Protein AF-A0A3C1GHD3-F1 (afdb_monomer_lite)

Radius of gyration: 20.96 Å; chains: 1; bounding box: 45×32×50 Å

Structure (mmCIF, N/CA/C/O backbone):
data_AF-A0A3C1GHD3-F1
#
_entry.id   AF-A0A3C1GHD3-F1
#
loop_
_atom_site.group_PDB
_atom_site.id
_atom_site.type_symbol
_atom_site.label_atom_id
_atom_site.label_alt_id
_atom_site.label_comp_id
_atom_site.label_asym_id
_atom_site.label_entity_id
_atom_site.label_seq_id
_atom_site.pdbx_PDB_ins_code
_atom_site.Cartn_x
_atom_site.Cartn_y
_atom_site.Cartn_z
_atom_site.occupancy
_atom_site.B_iso_or_equiv
_atom_site.auth_seq_id
_atom_site.auth_comp_id
_atom_site.auth_asym_id
_atom_site.auth_atom_id
_atom_site.pdbx_PDB_model_num
ATOM 1 N N . ALA A 1 1 ? -11.124 -12.216 7.113 1.00 86.25 1 ALA A N 1
ATOM 2 C CA . ALA A 1 1 ? -10.492 -13.121 8.103 1.00 86.25 1 ALA A CA 1
ATOM 3 C C . ALA A 1 1 ? -10.394 -14.587 7.648 1.00 86.25 1 ALA A C 1
ATOM 5 O O . ALA A 1 1 ? -9.605 -15.322 8.226 1.00 86.25 1 ALA A O 1
ATOM 6 N N . SER A 1 2 ? -11.134 -15.041 6.628 1.00 93.69 2 SER A N 1
ATOM 7 C CA . SER A 1 2 ? -11.2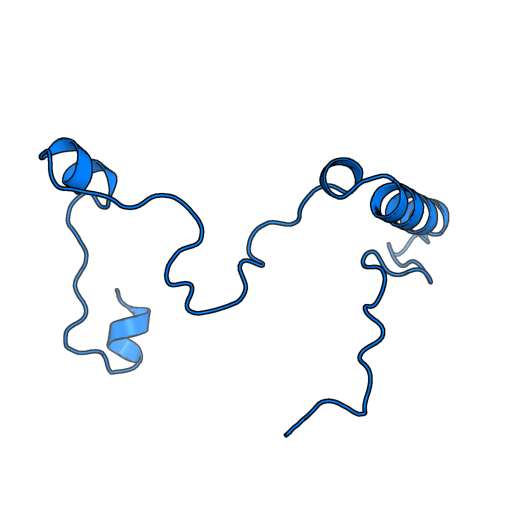48 -16.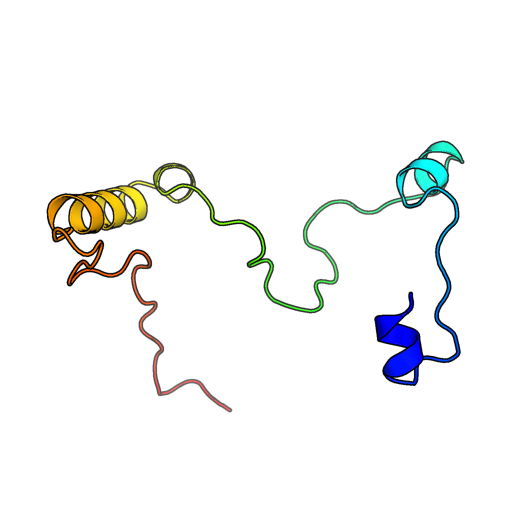470 6.283 1.00 93.69 2 SER A CA 1
ATOM 8 C C . SER A 1 2 ? -9.925 -17.176 5.962 1.00 93.69 2 SER A C 1
ATOM 10 O O . SER A 1 2 ? -9.718 -18.292 6.421 1.00 93.69 2 SER A O 1
ATOM 12 N N . THR A 1 3 ? -9.008 -16.538 5.225 1.00 97.25 3 THR A N 1
ATOM 13 C CA . THR A 1 3 ? -7.682 -17.123 4.949 1.00 97.25 3 THR A CA 1
ATOM 14 C C . THR A 1 3 ? -6.880 -17.341 6.232 1.00 97.25 3 THR A C 1
ATOM 16 O O . THR A 1 3 ? -6.382 -18.439 6.438 1.00 97.25 3 THR A O 1
ATOM 19 N N . LEU A 1 4 ? -6.831 -16.353 7.134 1.00 96.75 4 LEU A N 1
ATOM 20 C CA . LEU A 1 4 ? -6.133 -16.473 8.422 1.00 96.75 4 LEU A CA 1
ATOM 21 C C . LEU A 1 4 ? -6.728 -17.588 9.295 1.00 96.75 4 LEU A C 1
ATOM 23 O O . LEU A 1 4 ? -5.993 -18.372 9.881 1.00 96.75 4 LEU A O 1
ATOM 27 N N . LEU A 1 5 ? -8.057 -17.718 9.328 1.00 97.44 5 LEU A N 1
ATOM 28 C CA . LEU A 1 5 ? -8.714 -18.808 10.056 1.00 97.44 5 LEU A CA 1
ATOM 29 C C . LEU A 1 5 ? -8.348 -20.184 9.479 1.00 97.44 5 LEU A C 1
ATOM 31 O O . LEU A 1 5 ? -8.052 -21.100 10.240 1.00 97.44 5 LEU A O 1
ATOM 35 N N . ARG A 1 6 ? -8.305 -20.324 8.146 1.00 97.50 6 ARG A N 1
ATOM 36 C CA . ARG A 1 6 ? -7.869 -21.570 7.486 1.00 97.50 6 ARG A CA 1
ATOM 37 C C . ARG A 1 6 ? -6.404 -21.908 7.748 1.00 97.50 6 ARG A C 1
ATOM 39 O O . ARG A 1 6 ? -6.064 -23.082 7.783 1.00 97.50 6 ARG A O 1
ATOM 46 N N . LEU A 1 7 ? -5.560 -20.898 7.942 1.00 97.69 7 LEU A N 1
ATOM 47 C CA . LEU A 1 7 ? -4.153 -21.071 8.309 1.00 97.69 7 LEU A CA 1
ATOM 48 C C . LEU A 1 7 ? -3.951 -21.390 9.804 1.00 97.69 7 LEU A C 1
ATOM 50 O O . LEU A 1 7 ? -2.816 -21.535 10.240 1.00 97.69 7 LEU A O 1
ATOM 54 N N . GLY A 1 8 ? -5.026 -21.512 10.595 1.00 97.62 8 GLY A N 1
ATOM 55 C CA . GLY A 1 8 ? -4.960 -21.905 12.007 1.00 97.62 8 GLY A CA 1
ATOM 56 C C . GLY A 1 8 ? -4.903 -20.744 13.004 1.00 97.62 8 GLY A C 1
ATOM 57 O O . GLY A 1 8 ? -4.823 -20.978 14.209 1.00 97.62 8 GLY A O 1
ATOM 58 N N . PHE A 1 9 ? -5.011 -19.489 12.555 1.00 97.12 9 PHE A N 1
ATOM 59 C CA . PHE A 1 9 ? -5.056 -18.325 13.447 1.00 97.12 9 PHE A CA 1
ATOM 60 C C . PHE A 1 9 ? -6.443 -18.179 14.105 1.00 97.12 9 PHE A C 1
ATOM 62 O O . PHE A 1 9 ? -7.235 -17.310 13.740 1.00 97.12 9 PHE A O 1
ATOM 69 N N . ALA A 1 10 ? -6.747 -19.018 15.103 1.00 94.62 10 ALA A N 1
ATOM 70 C CA . ALA A 1 10 ? -8.055 -19.088 15.780 1.00 94.62 10 ALA A CA 1
ATOM 71 C C . ALA A 1 10 ? -8.510 -17.761 16.437 1.00 94.62 10 ALA A C 1
ATOM 73 O O . ALA A 1 10 ? -9.705 -17.495 16.612 1.00 94.62 10 ALA A O 1
ATOM 74 N N . GLY A 1 11 ? -7.553 -16.896 16.780 1.00 96.44 11 GLY A N 1
ATOM 75 C CA . GLY A 1 11 ? -7.794 -15.567 17.341 1.00 96.44 11 GLY A CA 1
ATOM 76 C C . GLY A 1 11 ? -8.144 -14.485 16.316 1.00 96.44 11 GLY A C 1
ATOM 77 O O . GLY A 1 11 ? -8.418 -13.360 16.720 1.00 96.44 11 GLY A O 1
ATOM 78 N N . ALA A 1 12 ? -8.155 -14.775 15.010 1.00 97.00 12 ALA A N 1
ATOM 79 C CA . ALA A 1 12 ? -8.394 -13.749 13.997 1.00 97.00 12 ALA A CA 1
ATOM 80 C C . ALA A 1 12 ? -9.791 -13.119 14.151 1.00 97.00 12 ALA A C 1
ATOM 82 O O . ALA A 1 12 ? -10.805 -13.815 14.271 1.00 97.00 12 ALA A O 1
ATOM 83 N N . ARG A 1 13 ? -9.846 -11.785 14.141 1.00 97.31 13 ARG A N 1
ATOM 84 C CA . ARG A 1 13 ? -11.072 -10.975 14.190 1.00 97.31 13 ARG A CA 1
ATOM 85 C C . ARG A 1 13 ? -11.007 -9.888 13.119 1.00 97.31 13 ARG A C 1
ATOM 87 O O . ARG A 1 13 ? -9.939 -9.594 12.591 1.00 97.31 13 ARG A O 1
ATOM 94 N N . VAL A 1 14 ? -12.159 -9.315 12.778 1.00 96.69 14 VAL A N 1
ATOM 95 C CA . VAL A 1 14 ? -12.264 -8.180 11.850 1.00 96.69 14 VAL A CA 1
ATOM 96 C C . VAL A 1 14 ? -12.650 -6.944 12.651 1.00 96.69 14 VAL A C 1
ATOM 98 O O . VAL A 1 14 ? -13.619 -6.988 13.407 1.00 96.69 14 VAL A O 1
ATOM 101 N N . LEU A 1 15 ? -11.908 -5.850 12.478 1.00 97.00 15 LEU A N 1
ATOM 102 C CA . LEU A 1 15 ? -12.253 -4.562 13.070 1.00 97.00 15 LEU A CA 1
ATOM 103 C C . LEU A 1 15 ? -13.494 -3.992 12.370 1.00 97.00 15 LEU A C 1
ATOM 105 O O . LEU A 1 15 ? -13.452 -3.685 11.176 1.00 97.00 15 LEU A O 1
ATOM 109 N N . ALA A 1 16 ? -14.599 -3.856 13.103 1.00 97.56 16 ALA A N 1
ATOM 110 C CA . ALA A 1 16 ? -15.842 -3.316 12.561 1.00 97.56 16 ALA A CA 1
ATOM 111 C C . ALA A 1 16 ? -15.631 -1.874 12.062 1.00 97.56 16 ALA A C 1
ATOM 113 O O . ALA A 1 16 ? -15.188 -1.010 12.812 1.00 97.56 16 ALA A O 1
ATOM 114 N N . GLY A 1 17 ? -15.909 -1.624 10.778 1.00 97.31 17 GLY A N 1
ATOM 115 C CA . GLY A 1 17 ? -15.699 -0.315 10.140 1.00 97.31 17 GLY A CA 1
ATOM 116 C C . GLY A 1 17 ? -14.240 0.031 9.791 1.00 97.31 17 GLY A C 1
ATOM 117 O O . GLY A 1 17 ? -13.998 1.072 9.176 1.00 97.31 17 GLY A O 1
ATOM 118 N N . GLY A 1 18 ? -13.284 -0.844 10.123 1.00 97.81 18 GLY A N 1
ATOM 119 C CA . GLY A 1 18 ? -11.864 -0.703 9.790 1.00 97.81 18 GLY A CA 1
ATOM 120 C C . GLY A 1 18 ? -11.183 0.526 10.404 1.00 97.81 18 GLY A C 1
ATOM 121 O O . GLY A 1 18 ? -11.699 1.165 11.322 1.00 97.81 18 GLY A O 1
ATOM 122 N N . THR A 1 19 ? -10.016 0.883 9.863 1.00 96.94 19 THR A N 1
ATOM 123 C CA . THR A 1 19 ? -9.186 2.007 10.340 1.00 96.94 19 THR A CA 1
ATOM 124 C C . THR A 1 19 ? -9.933 3.342 10.332 1.00 96.94 19 THR A C 1
ATOM 126 O O . THR A 1 19 ? -9.733 4.172 11.211 1.00 96.94 19 THR A O 1
ATOM 129 N N . ARG A 1 20 ? -10.857 3.546 9.385 1.00 97.56 20 ARG A N 1
ATOM 130 C CA . ARG A 1 20 ? -11.660 4.774 9.317 1.00 97.56 20 ARG A CA 1
ATOM 131 C C . ARG A 1 20 ? -12.563 4.949 10.542 1.00 97.56 20 ARG A C 1
ATOM 133 O O . ARG A 1 20 ? -12.662 6.058 11.054 1.00 97.56 20 ARG A O 1
ATOM 140 N N . ALA A 1 21 ? -13.201 3.878 11.021 1.00 98.25 21 ALA A N 1
ATOM 141 C CA . ALA A 1 21 ? -14.022 3.930 12.234 1.00 98.25 21 ALA A CA 1
ATOM 142 C C . ALA A 1 21 ? -13.168 4.116 13.498 1.00 98.25 21 ALA A C 1
ATOM 144 O O . ALA A 1 21 ? -13.560 4.862 14.389 1.00 98.25 21 ALA A O 1
ATOM 145 N N . TRP A 1 22 ? -11.983 3.498 13.541 1.00 98.06 22 TRP A N 1
ATOM 146 C CA . TRP A 1 22 ? -11.012 3.678 14.625 1.00 98.06 22 TRP A CA 1
ATOM 147 C C . TRP A 1 22 ? -10.578 5.140 14.778 1.00 98.06 22 TRP A C 1
ATOM 149 O O . TRP A 1 22 ? -10.724 5.722 15.851 1.00 98.06 22 TRP A O 1
ATOM 159 N N . LEU A 1 23 ? -10.120 5.757 13.685 1.00 97.94 23 LEU A N 1
ATOM 160 C CA . LEU A 1 23 ? -9.726 7.167 13.674 1.00 97.94 23 LEU A CA 1
ATOM 161 C C . LEU A 1 23 ? -10.922 8.090 13.954 1.00 97.94 23 LEU A C 1
ATOM 163 O O . LEU A 1 23 ? -10.793 9.059 14.697 1.00 97.94 23 LEU A O 1
ATOM 167 N N . GLY A 1 24 ? -12.106 7.768 13.420 1.00 98.06 24 GLY A N 1
ATOM 168 C CA . GLY A 1 24 ? -13.342 8.512 13.688 1.00 98.06 24 GLY A CA 1
ATOM 169 C C . GLY A 1 24 ? -13.783 8.487 15.156 1.00 98.06 24 GLY A C 1
ATOM 170 O O . GLY A 1 24 ? -14.464 9.408 15.597 1.00 98.06 24 GLY A O 1
ATOM 171 N N . ALA A 1 25 ? -13.363 7.479 15.925 1.00 98.25 25 ALA A N 1
ATOM 172 C CA . ALA A 1 25 ? -13.574 7.402 17.369 1.00 98.25 25 ALA A CA 1
ATOM 173 C C . ALA A 1 25 ? -12.540 8.208 18.187 1.00 98.25 25 ALA A C 1
ATOM 175 O O . ALA A 1 25 ? -12.580 8.173 19.415 1.00 98.25 25 ALA A O 1
ATOM 176 N N . GLY A 1 26 ? -11.611 8.918 17.534 1.00 98.12 26 GLY A N 1
ATOM 177 C CA . GLY A 1 26 ? -10.573 9.717 18.194 1.00 98.12 26 GLY A CA 1
ATOM 178 C C . GLY A 1 26 ? -9.413 8.897 18.764 1.00 98.12 26 GLY A C 1
ATOM 179 O O . GLY A 1 26 ? -8.649 9.405 19.583 1.00 98.12 26 GLY A O 1
ATOM 180 N N . LEU A 1 27 ? -9.278 7.632 18.358 1.00 98.31 27 LEU A N 1
ATOM 181 C CA . LEU A 1 27 ? -8.175 6.769 18.777 1.00 98.31 27 LEU A CA 1
ATOM 182 C C . LEU A 1 27 ? -6.893 7.081 17.980 1.00 98.31 27 LEU A C 1
ATOM 184 O O . LEU A 1 27 ? -6.976 7.500 16.822 1.00 98.31 27 LEU A O 1
ATOM 188 N N . PRO A 1 28 ? -5.701 6.875 18.575 1.00 97.19 28 PRO A N 1
ATOM 189 C CA . PRO A 1 28 ? -4.434 7.223 17.939 1.00 97.19 28 PRO A CA 1
ATOM 190 C C . PRO A 1 28 ? -4.142 6.353 16.709 1.00 97.19 28 PRO A C 1
ATOM 192 O O . PRO A 1 28 ? -4.557 5.193 16.633 1.00 97.19 28 PRO A O 1
ATOM 195 N N . GLY A 1 29 ? -3.387 6.920 15.768 1.00 94.81 29 GLY A N 1
ATOM 196 C CA . GLY A 1 29 ? -2.830 6.236 14.602 1.00 94.81 29 GLY A CA 1
ATOM 197 C C . GLY A 1 29 ? -1.360 6.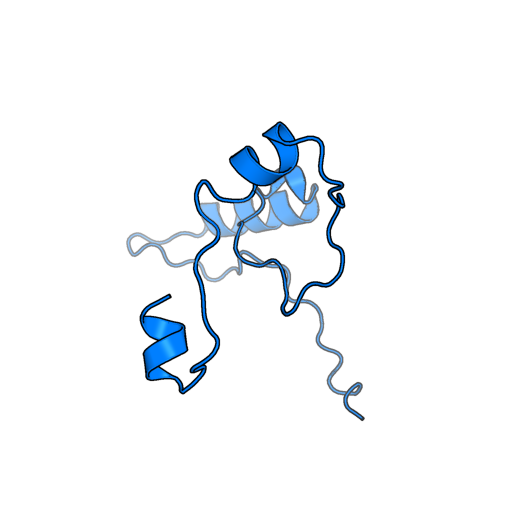608 14.397 1.00 94.81 29 GLY A C 1
ATOM 198 O O . GLY A 1 29 ? -0.884 7.595 14.955 1.00 94.81 29 GLY A O 1
ATOM 199 N N . GLU A 1 30 ? -0.660 5.813 13.593 1.00 95.56 30 GLU A N 1
ATOM 200 C CA . GLU A 1 30 ? 0.739 6.023 13.209 1.00 95.56 30 GLU A CA 1
ATOM 201 C C . GLU A 1 30 ? 0.835 6.247 11.691 1.00 95.56 30 GLU A C 1
ATOM 203 O O . GLU A 1 30 ? 0.022 5.718 10.930 1.00 95.56 30 GLU A O 1
ATOM 208 N N . SER A 1 31 ? 1.807 7.056 11.260 1.00 93.44 31 SER A N 1
ATOM 209 C CA . SER A 1 31 ? 2.005 7.449 9.859 1.00 93.44 31 SER A CA 1
ATOM 210 C C . SER A 1 31 ? 3.416 7.104 9.389 1.00 93.44 31 SER A C 1
ATOM 212 O O . SER A 1 31 ? 4.377 7.262 10.137 1.00 93.44 31 SER A O 1
ATOM 214 N N . GLY A 1 32 ? 3.545 6.727 8.115 1.00 93.00 32 GLY A N 1
ATOM 215 C CA . GLY A 1 32 ? 4.813 6.326 7.497 1.00 93.00 32 GLY A CA 1
ATOM 216 C C . GLY A 1 32 ? 4.958 4.807 7.362 1.00 93.00 32 GLY A C 1
ATOM 217 O O . GLY A 1 32 ? 4.068 4.049 7.739 1.00 93.00 32 GLY A O 1
ATOM 218 N N . LEU A 1 33 ? 6.082 4.364 6.792 1.00 90.75 33 LEU A N 1
ATOM 219 C CA . LEU A 1 33 ? 6.415 2.948 6.592 1.00 90.75 33 LEU A CA 1
ATOM 220 C C . LEU A 1 33 ? 7.014 2.343 7.871 1.00 90.75 33 LEU A C 1
ATOM 222 O O . LEU A 1 33 ? 8.198 2.017 7.929 1.00 90.75 33 LEU A O 1
ATOM 226 N N . VAL A 1 34 ? 6.204 2.255 8.924 1.00 91.38 34 VAL A N 1
ATOM 227 C CA . VAL A 1 34 ? 6.622 1.748 10.238 1.00 91.38 34 VAL A CA 1
ATOM 228 C C . VAL A 1 34 ? 6.118 0.316 10.426 1.00 91.38 34 VAL A C 1
ATOM 230 O O . VAL A 1 34 ? 4.970 0.013 10.116 1.00 91.38 34 VAL A O 1
ATOM 233 N N . GLY A 1 35 ? 6.978 -0.577 10.930 1.00 89.44 35 GLY A N 1
ATOM 234 C CA . GLY A 1 35 ? 6.583 -1.943 11.300 1.00 89.44 35 GLY A CA 1
ATOM 235 C C . GLY A 1 35 ? 6.170 -2.845 10.129 1.00 89.44 35 GLY A C 1
ATOM 236 O O . GLY A 1 35 ? 5.321 -3.717 10.309 1.00 89.44 35 GLY A O 1
ATOM 237 N N . LEU A 1 36 ? 6.740 -2.635 8.937 1.00 91.94 36 LEU A N 1
ATOM 238 C CA . LEU A 1 36 ? 6.472 -3.470 7.766 1.00 91.94 36 LEU A CA 1
ATOM 239 C C . LEU A 1 36 ? 6.880 -4.931 8.017 1.00 91.94 36 LEU A C 1
ATOM 241 O O . LEU A 1 36 ? 7.966 -5.203 8.528 1.00 91.94 36 LEU A O 1
ATOM 245 N N . LEU A 1 37 ? 6.003 -5.865 7.645 1.00 93.38 37 LEU A N 1
ATOM 246 C CA . LEU A 1 37 ? 6.280 -7.305 7.719 1.00 93.38 37 LEU A CA 1
ATOM 247 C C . LEU A 1 37 ? 7.035 -7.827 6.490 1.00 93.38 37 LEU A C 1
ATOM 249 O O . LEU A 1 37 ? 7.640 -8.893 6.573 1.00 93.38 37 LEU A O 1
ATOM 253 N N . ASP A 1 38 ? 6.970 -7.097 5.377 1.00 93.25 38 ASP A N 1
ATOM 254 C CA . ASP A 1 38 ? 7.612 -7.423 4.104 1.00 93.25 38 ASP A CA 1
ATOM 255 C C . ASP A 1 38 ? 7.910 -6.132 3.317 1.00 93.25 38 ASP A C 1
ATOM 257 O O . ASP A 1 38 ? 7.491 -5.042 3.728 1.00 93.25 38 ASP A O 1
ATOM 261 N N . GLU A 1 39 ? 8.634 -6.247 2.206 1.00 90.06 39 GLU A N 1
ATOM 262 C CA . GLU A 1 39 ? 8.915 -5.135 1.290 1.00 90.06 39 GLU A CA 1
ATOM 263 C C . GLU A 1 39 ? 7.597 -4.536 0.737 1.00 90.06 39 GLU A C 1
ATOM 265 O O . GLU A 1 39 ? 6.695 -5.291 0.369 1.00 90.06 39 GLU A O 1
ATOM 270 N N . PRO A 1 40 ? 7.437 -3.197 0.662 1.00 90.62 40 PRO A N 1
ATOM 271 C CA . PRO A 1 40 ? 6.223 -2.559 0.147 1.00 90.62 40 PRO A CA 1
ATOM 272 C C . PRO A 1 40 ? 6.206 -2.563 -1.393 1.00 90.62 40 PRO A C 1
ATOM 274 O O . PRO A 1 40 ? 6.362 -1.527 -2.042 1.00 90.62 40 PRO A O 1
ATOM 277 N N . ASP A 1 41 ? 6.056 -3.748 -1.982 1.00 88.88 41 ASP A N 1
ATOM 278 C CA . ASP A 1 41 ? 6.096 -3.994 -3.429 1.00 88.88 41 ASP A CA 1
ATOM 279 C C . ASP A 1 41 ? 4.708 -4.004 -4.107 1.00 88.88 41 ASP A C 1
ATOM 281 O O . ASP A 1 41 ? 4.579 -4.318 -5.293 1.00 88.88 41 ASP A O 1
ATOM 285 N N . ASP A 1 42 ? 3.667 -3.589 -3.382 1.00 89.25 42 ASP A N 1
ATOM 286 C CA . ASP A 1 42 ? 2.272 -3.563 -3.831 1.00 89.25 42 ASP A CA 1
ATOM 287 C C . ASP A 1 42 ? 1.945 -2.400 -4.785 1.00 89.25 42 ASP A C 1
ATOM 289 O O . ASP A 1 42 ? 0.883 -2.381 -5.418 1.00 89.25 42 ASP A O 1
ATOM 293 N N . VAL A 1 43 ? 2.868 -1.445 -4.936 1.00 88.44 43 VAL A N 1
ATOM 294 C CA . VAL A 1 43 ? 2.749 -0.305 -5.850 1.00 88.44 43 VAL A CA 1
ATOM 295 C C . VAL A 1 43 ? 3.940 -0.244 -6.803 1.00 88.44 43 VAL A C 1
ATOM 297 O O . VAL A 1 43 ? 5.083 -0.009 -6.413 1.00 88.44 43 VAL A O 1
ATOM 300 N N . VAL A 1 44 ? 3.662 -0.339 -8.107 1.00 86.25 44 VAL A N 1
ATOM 301 C CA . VAL A 1 44 ? 4.666 -0.058 -9.140 1.00 86.25 44 VAL A CA 1
ATOM 302 C C . VAL A 1 44 ? 4.806 1.453 -9.305 1.00 86.25 44 VAL A C 1
ATOM 304 O O . VAL A 1 44 ? 4.000 2.098 -9.978 1.00 86.25 44 VAL A O 1
ATOM 307 N N . LEU A 1 45 ? 5.858 2.020 -8.714 1.00 86.06 45 LEU A N 1
ATOM 308 C CA . LEU A 1 45 ? 6.202 3.429 -8.909 1.00 86.06 45 LEU A CA 1
ATOM 309 C C . LEU A 1 45 ? 6.515 3.724 -10.373 1.00 86.06 45 LEU A C 1
ATOM 311 O O . LEU A 1 45 ? 7.275 2.992 -11.032 1.00 86.06 45 LEU A O 1
ATOM 315 N N . LYS A 1 46 ? 5.989 4.847 -10.863 1.00 88.06 46 LYS A N 1
ATOM 316 C CA . LYS A 1 46 ? 6.210 5.272 -12.238 1.00 88.06 46 LYS A CA 1
ATOM 317 C C . LYS A 1 46 ? 7.681 5.645 -12.434 1.00 88.06 46 LYS A C 1
ATOM 319 O O . LYS A 1 46 ? 8.321 6.177 -11.526 1.00 88.06 46 LYS A O 1
ATOM 324 N N . PRO A 1 47 ? 8.256 5.400 -13.620 1.00 87.88 47 PRO A N 1
ATOM 325 C CA . PRO A 1 47 ? 9.673 5.656 -13.876 1.00 87.88 47 PRO A CA 1
ATOM 326 C C . PRO A 1 47 ? 10.126 7.086 -13.549 1.00 87.88 47 PRO A C 1
ATOM 328 O O . PRO A 1 47 ? 11.199 7.263 -12.984 1.00 87.88 47 PRO A O 1
ATOM 331 N N . TYR A 1 48 ? 9.297 8.101 -13.823 1.00 84.69 48 TYR A N 1
ATOM 332 C CA . TYR A 1 48 ? 9.623 9.500 -13.508 1.00 84.69 48 TYR A CA 1
ATOM 333 C C . TYR A 1 48 ? 9.615 9.819 -12.010 1.00 84.69 48 TYR A C 1
ATOM 335 O O . TYR A 1 48 ? 10.296 10.750 -11.592 1.00 84.69 48 TYR A O 1
ATOM 343 N N . GLU A 1 49 ? 8.899 9.044 -11.195 1.00 91.31 49 GLU A N 1
ATOM 344 C CA . GLU A 1 49 ? 8.912 9.175 -9.731 1.00 91.31 49 GLU A CA 1
ATOM 345 C C . GLU A 1 49 ? 10.210 8.602 -9.138 1.00 91.31 49 GLU A C 1
ATOM 347 O O . GLU A 1 49 ? 10.614 8.976 -8.042 1.00 91.31 49 GLU A O 1
ATOM 352 N N . LYS A 1 50 ? 10.904 7.739 -9.895 1.00 88.62 50 LYS A N 1
ATOM 353 C CA . LYS A 1 50 ? 12.184 7.102 -9.539 1.00 88.62 50 LYS A CA 1
ATOM 354 C C . LYS A 1 50 ? 13.409 7.818 -10.131 1.00 88.62 50 LYS A C 1
ATOM 356 O O . LYS A 1 50 ? 14.538 7.355 -9.978 1.00 88.62 50 LYS A O 1
ATOM 361 N N . GLY A 1 51 ? 13.202 8.948 -10.809 1.00 90.50 51 GLY A N 1
ATOM 362 C CA . GLY A 1 51 ? 14.261 9.772 -11.391 1.00 90.50 51 GLY A CA 1
AT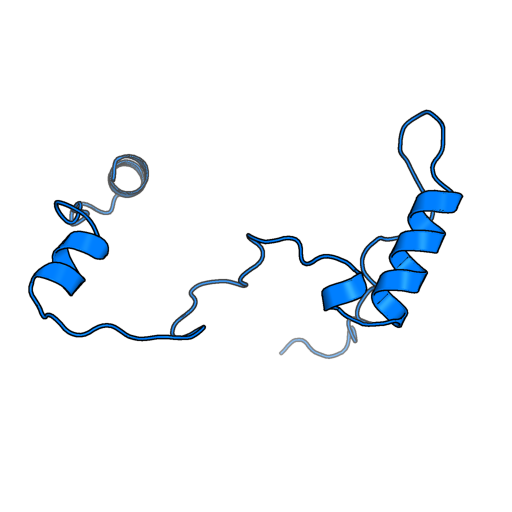OM 363 C C . GLY A 1 51 ? 14.716 9.349 -12.794 1.00 90.50 51 GLY A C 1
ATOM 364 O O . GLY A 1 51 ? 14.214 8.407 -13.407 1.00 90.50 51 GLY A O 1
ATOM 365 N N . ARG A 1 52 ? 15.694 10.089 -13.331 1.00 91.75 52 ARG A N 1
ATOM 366 C CA . ARG A 1 52 ? 16.09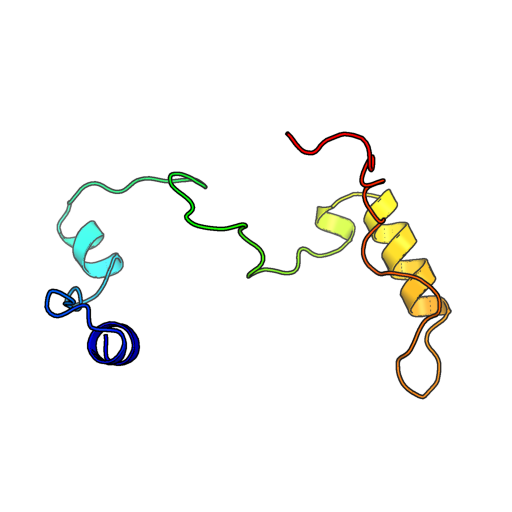3 10.013 -14.747 1.00 91.75 52 ARG A CA 1
ATOM 367 C C . ARG A 1 52 ? 16.555 8.625 -15.196 1.00 91.75 52 ARG A C 1
ATOM 369 O O . ARG A 1 52 ? 16.143 8.178 -16.256 1.00 91.75 52 ARG A O 1
ATOM 376 N N . ALA A 1 53 ? 17.371 7.931 -14.405 1.00 90.81 53 ALA A N 1
ATOM 377 C CA . ALA A 1 53 ? 17.896 6.619 -14.794 1.00 90.81 53 ALA A CA 1
ATOM 378 C C . ALA A 1 53 ? 16.783 5.569 -14.965 1.00 90.81 53 ALA A C 1
ATOM 380 O O . ALA A 1 53 ? 16.827 4.763 -15.894 1.00 90.81 53 ALA A O 1
ATOM 381 N N . ALA A 1 54 ? 15.766 5.604 -14.097 1.00 90.44 54 ALA A N 1
ATOM 382 C CA . ALA A 1 54 ? 14.601 4.735 -14.208 1.00 90.44 54 ALA A CA 1
ATOM 383 C C . ALA A 1 54 ? 13.747 5.097 -15.431 1.00 90.44 54 ALA A C 1
ATOM 385 O O . ALA A 1 54 ? 13.283 4.201 -16.129 1.00 90.44 54 ALA A O 1
ATOM 386 N N . MET A 1 55 ? 13.591 6.392 -15.724 1.00 92.44 55 MET A N 1
ATOM 387 C CA . MET A 1 55 ? 12.941 6.853 -16.953 1.00 92.44 55 MET A CA 1
ATOM 388 C C . MET A 1 55 ? 13.676 6.366 -18.209 1.00 92.44 55 MET A C 1
ATOM 390 O O . MET A 1 55 ? 13.060 5.787 -19.093 1.00 92.44 55 MET A O 1
ATOM 394 N N . GLU A 1 56 ? 14.996 6.525 -18.279 1.00 93.50 56 GLU A N 1
ATOM 395 C CA . GLU A 1 56 ? 15.789 6.056 -19.421 1.00 93.50 56 GLU A CA 1
ATOM 396 C C . GLU A 1 56 ? 15.726 4.526 -19.578 1.00 93.50 56 GLU A C 1
ATOM 398 O O . GLU A 1 56 ? 15.687 4.024 -20.698 1.00 93.50 56 GLU A O 1
ATOM 403 N N . ALA A 1 57 ? 15.698 3.771 -18.475 1.00 91.38 57 ALA A N 1
ATOM 404 C CA . ALA A 1 57 ? 15.511 2.320 -18.518 1.00 91.38 57 ALA A CA 1
ATOM 405 C C . ALA A 1 57 ? 14.127 1.932 -19.051 1.00 91.38 57 ALA A C 1
ATOM 407 O O . ALA A 1 57 ? 14.026 1.021 -19.868 1.00 91.38 57 ALA A O 1
ATOM 408 N N . TYR A 1 58 ? 13.087 2.653 -18.631 1.00 92.38 58 TYR A N 1
ATOM 409 C CA . TYR A 1 58 ? 11.731 2.461 -19.129 1.00 92.38 58 TYR A CA 1
ATOM 410 C C . TYR A 1 58 ? 11.617 2.756 -20.629 1.00 92.38 58 TYR A C 1
ATOM 412 O O . TYR A 1 58 ? 11.083 1.931 -21.360 1.00 92.38 58 TYR A O 1
ATOM 420 N N . LEU A 1 59 ? 12.186 3.868 -21.102 1.00 94.50 59 LEU A N 1
ATOM 421 C CA . LEU A 1 59 ? 12.167 4.223 -22.526 1.00 94.50 59 LEU A CA 1
ATOM 422 C C . LEU A 1 59 ? 12.920 3.197 -23.380 1.00 94.50 59 LEU A C 1
ATOM 424 O O . LEU A 1 59 ? 12.394 2.740 -24.387 1.00 94.50 59 LEU A O 1
ATOM 428 N N . ARG A 1 60 ? 14.111 2.755 -22.943 1.00 94.94 60 ARG A N 1
ATOM 429 C CA . ARG A 1 60 ? 14.843 1.675 -23.629 1.00 94.94 60 ARG A CA 1
ATOM 430 C C . ARG A 1 60 ? 14.034 0.384 -23.696 1.00 94.94 60 ARG A C 1
ATOM 432 O O . ARG A 1 60 ? 14.100 -0.326 -24.693 1.00 94.94 60 ARG A O 1
ATOM 439 N N . TRP A 1 61 ? 13.311 0.058 -22.623 1.00 94.62 61 TRP A N 1
ATOM 440 C CA . TRP A 1 61 ? 12.426 -1.100 -22.608 1.00 94.62 61 TRP A CA 1
ATOM 441 C C . TRP A 1 61 ? 11.299 -0.948 -23.634 1.00 94.62 61 TRP A C 1
ATOM 443 O O . TRP A 1 61 ? 11.142 -1.859 -24.446 1.00 94.62 61 TRP A O 1
ATOM 453 N N . GLU A 1 62 ? 10.588 0.189 -23.632 1.00 94.62 62 GLU A N 1
ATOM 454 C CA . GLU A 1 62 ? 9.474 0.477 -24.549 1.00 94.62 62 GLU A CA 1
ATOM 455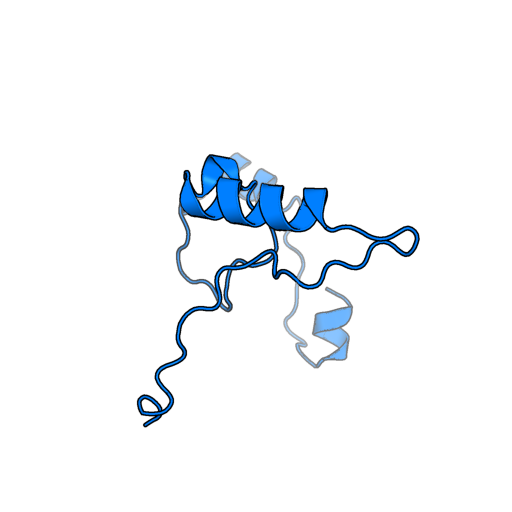 C C . GLU A 1 62 ? 9.901 0.455 -26.020 1.00 94.62 62 GLU A C 1
ATOM 457 O O . GLU A 1 62 ? 9.233 -0.170 -26.839 1.00 94.62 62 GLU A O 1
ATOM 462 N N . GLU A 1 63 ? 11.018 1.100 -26.363 1.00 96.94 63 GLU A N 1
ATOM 463 C CA . GLU A 1 63 ? 11.509 1.194 -27.746 1.00 96.94 63 GLU A CA 1
ATOM 464 C C . GLU A 1 63 ? 11.875 -0.170 -28.349 1.00 96.94 63 GLU A C 1
ATOM 466 O O . GLU A 1 63 ? 11.818 -0.345 -29.565 1.00 96.94 63 GLU A O 1
ATOM 471 N N . ALA A 1 64 ? 12.247 -1.137 -27.507 1.00 96.56 64 ALA A N 1
ATOM 472 C CA . ALA A 1 64 ? 12.645 -2.480 -27.917 1.00 96.56 64 ALA A CA 1
ATOM 473 C C . ALA A 1 64 ? 11.534 -3.533 -27.747 1.00 96.56 64 ALA A C 1
ATOM 475 O O . ALA A 1 64 ? 11.825 -4.728 -27.837 1.00 96.56 64 ALA A O 1
ATOM 476 N N . LEU A 1 65 ? 10.290 -3.119 -27.471 1.00 96.12 65 LEU A N 1
ATOM 477 C CA . LEU A 1 65 ? 9.155 -4.038 -27.392 1.00 96.12 65 LEU A CA 1
ATOM 478 C C . LEU A 1 65 ? 8.855 -4.662 -28.761 1.00 96.12 65 LEU A C 1
ATOM 480 O O . LEU A 1 65 ? 8.625 -3.960 -29.746 1.00 96.12 65 LEU A O 1
ATOM 484 N N . ASP A 1 66 ? 8.821 -5.991 -28.804 1.00 96.12 66 ASP A N 1
ATOM 485 C CA . ASP A 1 66 ? 8.344 -6.752 -29.956 1.00 96.12 66 ASP A CA 1
ATOM 486 C C . ASP A 1 66 ? 6.803 -6.809 -30.012 1.00 96.12 66 ASP A C 1
ATOM 488 O O . ASP A 1 66 ? 6.091 -6.343 -29.116 1.00 96.12 66 ASP A O 1
ATOM 492 N N . SER A 1 67 ? 6.262 -7.402 -31.079 1.00 96.19 67 SER A N 1
ATOM 493 C CA . SER A 1 67 ? 4.816 -7.596 -31.257 1.00 96.19 67 SER A CA 1
ATOM 494 C C . SER A 1 67 ? 4.178 -8.517 -30.214 1.00 96.19 67 SER A C 1
ATOM 496 O O . SER A 1 67 ? 2.957 -8.513 -30.064 1.00 96.19 67 SER A O 1
ATOM 498 N N . GLU A 1 68 ? 4.977 -9.290 -29.479 1.00 95.44 68 GLU A N 1
ATOM 499 C CA . GLU A 1 68 ? 4.530 -10.179 -28.410 1.00 95.44 68 GLU A CA 1
ATOM 500 C C . GLU A 1 68 ? 4.652 -9.527 -27.019 1.00 95.44 68 GLU A C 1
ATOM 502 O O . GLU A 1 68 ? 4.367 -10.175 -26.010 1.00 95.44 68 GLU A O 1
ATOM 507 N N . GLY A 1 69 ? 5.050 -8.251 -26.947 1.00 89.75 69 GLY A N 1
ATOM 508 C CA . GLY A 1 69 ? 5.185 -7.495 -25.702 1.00 89.75 69 GLY A CA 1
ATOM 509 C C . GLY A 1 69 ? 6.429 -7.851 -24.888 1.00 89.75 69 GLY A C 1
ATOM 510 O O . GLY A 1 69 ? 6.452 -7.644 -23.673 1.00 89.75 69 GLY A O 1
ATOM 511 N N . ARG A 1 70 ? 7.467 -8.401 -25.523 1.00 92.69 70 ARG A N 1
ATOM 512 C CA . ARG A 1 70 ? 8.747 -8.726 -24.884 1.00 92.69 70 ARG A CA 1
ATOM 513 C C . ARG A 1 70 ? 9.798 -7.703 -25.277 1.00 92.69 70 ARG A C 1
ATOM 515 O O . ARG A 1 70 ? 9.833 -7.229 -26.404 1.00 92.69 70 ARG A O 1
ATOM 522 N N . SER A 1 71 ? 10.695 -7.413 -24.347 1.00 93.44 71 SER A N 1
ATOM 523 C CA . SER A 1 71 ? 11.850 -6.549 -24.573 1.00 93.44 71 SER A CA 1
ATOM 524 C C . SER A 1 71 ? 13.100 -7.244 -24.031 1.00 93.44 71 SER A C 1
ATOM 526 O O . SER A 1 71 ? 13.022 -7.900 -22.987 1.00 93.44 71 SER A O 1
ATOM 528 N N . PRO A 1 72 ? 14.261 -7.117 -24.697 1.00 93.56 72 PRO A N 1
ATOM 529 C CA . PRO A 1 72 ? 15.530 -7.629 -24.183 1.00 93.56 72 PRO A CA 1
ATOM 530 C C . PRO A 1 72 ? 16.055 -6.816 -22.986 1.00 93.56 72 PRO A C 1
ATOM 532 O O . PRO A 1 72 ? 17.040 -7.208 -22.360 1.00 93.56 72 PRO A O 1
ATOM 535 N N . HIS A 1 73 ? 15.434 -5.676 -22.672 1.00 90.94 73 HIS A N 1
ATOM 536 C CA . HIS A 1 73 ? 15.822 -4.805 -21.567 1.00 90.94 73 HIS A CA 1
ATOM 537 C C . HIS A 1 73 ? 14.926 -5.022 -20.340 1.00 90.94 73 HIS A C 1
ATOM 539 O O . HIS A 1 73 ? 13.738 -5.297 -20.460 1.00 90.94 73 HIS A O 1
ATOM 545 N N . GLY A 1 74 ? 15.489 -4.896 -19.136 1.00 82.50 74 GLY A N 1
ATOM 546 C CA . GLY A 1 74 ? 14.732 -4.974 -17.883 1.00 82.50 74 GLY A CA 1
ATOM 547 C C . GLY A 1 74 ? 14.164 -3.618 -17.451 1.00 82.50 74 GLY A C 1
ATOM 548 O O . GLY A 1 74 ? 14.839 -2.596 -17.566 1.00 82.50 74 GLY A O 1
ATOM 549 N N . LEU A 1 75 ? 12.949 -3.620 -16.890 1.00 72.94 75 LEU A N 1
ATOM 550 C CA . LEU A 1 75 ? 12.286 -2.436 -16.309 1.00 72.94 75 LEU A CA 1
ATOM 551 C C . LEU A 1 75 ? 12.918 -1.951 -14.996 1.00 72.94 75 LEU A C 1
ATOM 553 O O . LEU A 1 75 ? 12.731 -0.804 -14.585 1.00 72.94 75 LEU A O 1
ATOM 557 N N . VAL A 1 76 ? 13.652 -2.832 -14.324 1.00 62.66 76 VAL A N 1
ATOM 558 C CA . VAL A 1 76 ? 14.405 -2.523 -13.112 1.00 62.66 76 VAL A CA 1
ATOM 559 C C . VAL A 1 76 ? 15.881 -2.504 -13.496 1.00 62.66 76 VAL A C 1
ATOM 561 O O . VAL A 1 76 ? 16.360 -3.496 -14.052 1.00 62.66 76 VAL A O 1
ATOM 564 N N . PRO A 1 77 ? 16.638 -1.431 -13.202 1.00 51.66 77 PRO A N 1
ATOM 565 C CA . PRO A 1 77 ? 18.083 -1.558 -13.108 1.00 51.66 77 PRO A CA 1
ATOM 566 C C . PRO A 1 77 ? 18.343 -2.661 -12.083 1.00 51.66 77 PRO A C 1
ATOM 568 O O . PRO A 1 77 ? 17.924 -2.527 -10.933 1.00 51.66 77 PRO A O 1
ATOM 571 N N . HIS A 1 78 ? 18.951 -3.775 -12.490 1.00 40.03 78 HIS A N 1
ATOM 572 C CA . HIS A 1 78 ? 19.326 -4.799 -11.524 1.00 40.03 78 HIS A CA 1
ATOM 573 C C . HIS A 1 78 ? 20.232 -4.138 -10.478 1.00 40.03 78 HIS A C 1
ATOM 575 O O . HIS A 1 78 ? 21.265 -3.577 -10.865 1.00 40.03 78 HIS A O 1
ATOM 581 N N . PRO A 1 79 ? 19.901 -4.184 -9.173 1.00 40.50 79 PRO A N 1
ATOM 582 C CA . PRO A 1 79 ? 20.936 -3.969 -8.185 1.00 40.50 79 PRO A CA 1
ATOM 583 C C . PRO A 1 79 ? 22.000 -5.030 -8.470 1.00 40.50 79 PRO A C 1
ATOM 585 O O . PRO A 1 79 ? 21.673 -6.202 -8.680 1.00 40.50 79 PRO A O 1
ATOM 588 N N . VAL A 1 80 ? 23.269 -4.625 -8.537 1.00 39.50 80 VAL A N 1
ATOM 589 C CA . VAL A 1 80 ? 24.368 -5.584 -8.435 1.00 39.50 80 VAL A CA 1
ATOM 590 C C . VAL A 1 80 ? 24.174 -6.241 -7.075 1.00 39.50 80 VAL A C 1
ATOM 592 O O . VAL A 1 80 ? 24.513 -5.658 -6.049 1.00 39.50 80 VAL A O 1
ATOM 595 N N . LEU A 1 81 ? 23.539 -7.412 -7.050 1.00 38.53 81 LEU A N 1
ATOM 596 C CA . LEU A 1 81 ? 23.583 -8.274 -5.887 1.00 38.53 81 LEU A CA 1
ATOM 597 C C . LEU A 1 81 ? 25.053 -8.653 -5.763 1.00 38.53 81 LEU A C 1
ATOM 599 O O . LEU A 1 81 ? 25.545 -9.491 -6.517 1.00 38.53 81 LEU A O 1
ATOM 603 N N . ASP A 1 82 ? 25.775 -7.971 -4.876 1.00 37.44 82 ASP A N 1
ATOM 604 C CA . ASP A 1 82 ? 27.092 -8.430 -4.480 1.00 37.44 82 ASP A CA 1
ATOM 605 C C . ASP A 1 82 ? 26.901 -9.811 -3.854 1.00 37.44 82 ASP A C 1
ATOM 607 O O . ASP A 1 82 ? 26.441 -9.966 -2.722 1.00 37.44 82 ASP A O 1
ATOM 611 N N . SER A 1 83 ? 27.241 -10.834 -4.632 1.00 40.53 83 SER A N 1
ATOM 612 C CA . SER A 1 83 ? 27.239 -12.243 -4.249 1.00 40.53 83 SER A CA 1
ATOM 613 C C . SER A 1 83 ? 28.153 -12.564 -3.052 1.00 40.53 83 SER A C 1
ATOM 615 O O . SER A 1 83 ? 28.288 -13.731 -2.695 1.00 40.53 83 SER A O 1
ATOM 617 N N . ARG A 1 84 ? 28.777 -11.562 -2.413 1.00 42.12 84 ARG A N 1
ATOM 618 C CA . ARG A 1 84 ? 29.586 -11.705 -1.195 1.00 42.12 84 ARG A CA 1
ATOM 619 C C . ARG A 1 84 ? 28.903 -11.278 0.103 1.00 42.12 84 ARG A C 1
ATOM 621 O O . ARG A 1 84 ? 29.530 -11.397 1.150 1.00 42.12 84 ARG A O 1
ATOM 628 N N . ALA A 1 85 ? 27.647 -10.839 0.081 1.00 45.47 85 ALA A N 1
ATOM 629 C CA . ALA A 1 85 ? 26.919 -10.505 1.304 1.00 45.47 85 ALA A CA 1
ATOM 630 C C . ALA A 1 85 ? 25.728 -11.450 1.536 1.00 45.47 85 ALA A C 1
ATOM 632 O O . ALA A 1 85 ? 24.570 -11.102 1.318 1.00 45.47 85 ALA A O 1
ATOM 633 N N . ARG A 1 86 ? 26.014 -12.655 2.032 1.00 33.12 86 ARG A N 1
ATOM 634 C CA . ARG A 1 86 ? 25.105 -13.363 2.945 1.00 33.12 86 ARG A CA 1
ATOM 635 C C . ARG A 1 86 ? 25.903 -13.846 4.162 1.00 33.12 86 ARG A C 1
ATOM 637 O O . ARG A 1 86 ? 27.085 -14.136 3.985 1.00 33.12 86 ARG A O 1
ATOM 644 N N . PRO A 1 87 ? 25.282 -13.849 5.357 1.00 46.81 87 PRO A N 1
ATOM 645 C CA . PRO A 1 87 ? 25.933 -14.217 6.613 1.00 46.81 87 PRO A CA 1
ATOM 646 C C . PRO A 1 87 ? 26.419 -15.668 6.626 1.00 46.81 87 PRO A C 1
ATOM 648 O O . PRO A 1 87 ? 25.791 -16.509 5.939 1.00 46.81 87 PRO A O 1
#

Sequence (87 aa):
ASTLLRLGFAGARVLAGGTRAWLGAGLPGESGLVGLLDEPDDVVLKPYEKGRAAMEAYLRWEEALDSEGRSPHGLVPHPVLDSRARP

pLDDT: mean 86.46, std 18.01, range [33.12, 98.31]

Secondary structure (DSSP, 8-state):
-HHHHHTT-TT----TTHHHHHHHTT-----SS-S-SS---SS---GGGG-HHHHHHHHHHHHT--TTS--SS-SSPPP---TT---

Foldseek 3Di:
DVVCVVVVVVVDDDDVVPPVVCVVVVHDDDDDPPPDPDDPPVDDDDQVVVPDVLVVQVVQQVVQQDPVRGHPGDSDPDDPPPPPDDD